Protein AF-A0A326TXD5-F1 (afdb_monomer)

Secondary structure (DSSP, 8-state):
--TTHHHHHHHHHHHHS-HHHHHHTHHHHHHHHHHHHHHHHTTT---IIIIIITHHHHHHHHHHTT--GGGHHHHHHHHHHHH---TT--HHHHHHHHHHHHHHHHHHHHHHHHHHHS--SSHHHHHHTS--GGG--

Radius of gyration: 17.59 Å; Cα contacts (8 Å, |Δi|>4): 81; chains: 1; bounding box: 37×41×48 Å

pLDDT: mean 86.28, std 11.9, range [32.62, 97.81]

Structure (mmCIF, N/CA/C/O backbone):
data_AF-A0A326TXD5-F1
#
_entry.id   AF-A0A326TXD5-F1
#
loop_
_atom_site.group_PDB
_atom_site.id
_atom_site.type_symbol
_atom_site.label_atom_id
_atom_site.label_alt_id
_atom_site.label_comp_id
_atom_site.label_asym_id
_atom_site.label_entity_id
_atom_site.label_seq_id
_atom_site.pdbx_PDB_ins_code
_atom_site.Cartn_x
_atom_site.Cartn_y
_atom_site.Cartn_z
_atom_site.occupancy
_atom_site.B_iso_or_equiv
_atom_site.auth_seq_id
_atom_site.auth_comp_id
_atom_site.auth_asym_id
_atom_site.auth_atom_id
_atom_site.pdbx_PDB_model_num
ATOM 1 N N . MET A 1 1 ? 4.970 15.150 -15.588 1.00 65.88 1 MET A N 1
ATOM 2 C CA . MET A 1 1 ? 5.812 14.330 -16.488 1.00 65.88 1 MET A CA 1
ATOM 3 C C . MET A 1 1 ? 5.064 14.228 -17.800 1.00 65.88 1 MET A C 1
ATOM 5 O O . MET A 1 1 ? 3.900 13.841 -17.766 1.00 65.88 1 MET A O 1
ATOM 9 N N . ASP A 1 2 ? 5.696 14.594 -18.912 1.00 82.75 2 ASP A N 1
ATOM 10 C CA . ASP A 1 2 ? 4.977 14.908 -20.154 1.00 82.75 2 ASP A CA 1
ATOM 11 C C . ASP A 1 2 ? 5.082 13.782 -21.206 1.00 82.75 2 ASP A C 1
ATOM 13 O O . ASP A 1 2 ? 5.906 12.860 -21.075 1.00 82.75 2 ASP A O 1
ATOM 17 N N . PRO A 1 3 ? 4.239 13.791 -22.257 1.00 81.38 3 PRO A N 1
ATOM 18 C CA . PRO A 1 3 ? 4.457 12.982 -23.457 1.00 81.38 3 PRO A CA 1
ATOM 19 C C . PRO A 1 3 ? 5.862 13.207 -24.058 1.00 81.38 3 PRO A C 1
ATOM 21 O O . PRO A 1 3 ? 6.372 14.321 -23.986 1.00 81.38 3 PRO A O 1
ATOM 24 N N . PRO A 1 4 ? 6.507 12.192 -24.673 1.00 85.62 4 PRO A N 1
ATOM 25 C CA . PRO A 1 4 ? 6.026 10.828 -24.921 1.00 85.62 4 PRO A CA 1
ATOM 26 C C . PRO A 1 4 ? 6.261 9.859 -23.750 1.00 85.62 4 PRO A C 1
ATOM 28 O O . PRO A 1 4 ? 5.666 8.778 -23.716 1.00 85.62 4 PRO A O 1
ATOM 31 N N . ARG A 1 5 ? 7.098 10.234 -22.774 1.00 83.31 5 ARG A N 1
ATOM 32 C CA . ARG A 1 5 ? 7.535 9.353 -21.680 1.00 83.31 5 ARG A CA 1
ATOM 33 C C . ARG A 1 5 ? 6.365 8.890 -20.810 1.00 83.31 5 ARG A C 1
ATOM 35 O O . ARG A 1 5 ? 6.278 7.706 -20.484 1.00 83.31 5 ARG A O 1
ATOM 42 N N . HIS A 1 6 ? 5.417 9.783 -20.515 1.00 88.50 6 HIS A N 1
ATOM 43 C CA . HIS A 1 6 ? 4.204 9.420 -19.777 1.00 88.50 6 HIS A CA 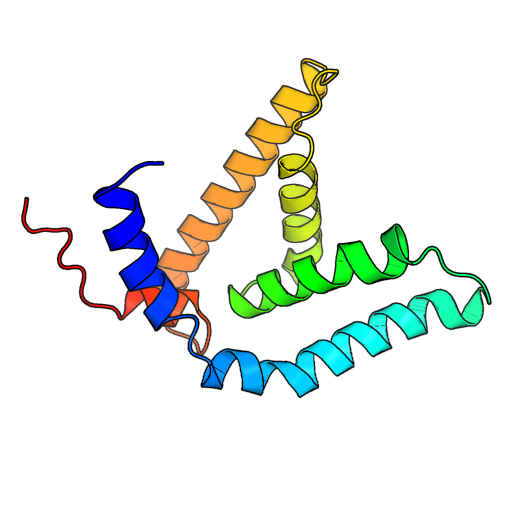1
ATOM 44 C C . HIS A 1 6 ? 3.373 8.342 -20.499 1.00 88.50 6 HIS A C 1
ATOM 46 O O . HIS A 1 6 ? 2.901 7.407 -19.856 1.00 88.50 6 HIS A O 1
ATOM 52 N N . HIS A 1 7 ? 3.235 8.401 -21.830 1.00 86.50 7 HIS A N 1
ATOM 53 C CA . HIS A 1 7 ? 2.493 7.383 -22.587 1.00 86.50 7 HIS A CA 1
ATOM 54 C C . HIS A 1 7 ? 3.178 6.017 -22.556 1.00 86.50 7 HIS A C 1
ATOM 56 O O . HIS A 1 7 ? 2.505 4.997 -22.411 1.00 86.50 7 HIS A O 1
ATOM 62 N N . GLN A 1 8 ? 4.508 5.993 -22.666 1.00 86.31 8 GLN A N 1
ATOM 63 C CA . GLN A 1 8 ? 5.284 4.755 -22.599 1.00 86.31 8 GLN A CA 1
ATOM 64 C C . GLN A 1 8 ? 5.119 4.077 -21.236 1.00 86.31 8 GLN A C 1
ATOM 66 O O . GLN A 1 8 ? 4.777 2.897 -21.178 1.00 86.31 8 GLN A O 1
ATOM 71 N N . LEU A 1 9 ? 5.280 4.837 -20.149 1.00 85.81 9 LEU A N 1
ATOM 72 C CA . LEU A 1 9 ? 5.113 4.328 -18.789 1.00 85.81 9 LEU A CA 1
ATOM 73 C C . LEU A 1 9 ? 3.671 3.909 -18.511 1.00 85.81 9 LEU A C 1
ATOM 75 O O . LEU A 1 9 ? 3.449 2.807 -18.016 1.00 85.81 9 LEU A O 1
ATOM 79 N N . ARG A 1 10 ? 2.682 4.723 -18.906 1.00 87.62 10 ARG A N 1
ATOM 80 C CA . ARG A 1 10 ? 1.262 4.370 -18.783 1.00 87.62 10 ARG A CA 1
ATOM 81 C C . ARG A 1 10 ? 0.963 3.047 -19.482 1.00 87.62 10 ARG A C 1
ATOM 83 O O . ARG A 1 10 ? 0.273 2.215 -18.911 1.00 87.62 10 ARG A O 1
ATOM 90 N N . ARG A 1 11 ? 1.509 2.819 -20.682 1.00 86.44 11 ARG A N 1
ATOM 91 C CA . ARG A 1 11 ? 1.315 1.563 -21.420 1.00 86.44 11 ARG A CA 1
ATOM 92 C C . ARG A 1 11 ? 1.866 0.351 -20.665 1.00 86.44 11 ARG A C 1
ATOM 94 O O . ARG A 1 11 ? 1.216 -0.687 -20.689 1.00 86.44 11 ARG A O 1
ATOM 101 N N . LEU A 1 12 ? 3.030 0.470 -20.025 1.00 86.00 12 LEU A N 1
ATOM 102 C CA . LEU A 1 12 ? 3.610 -0.607 -19.211 1.00 86.00 12 LEU A CA 1
ATOM 103 C C . LEU A 1 12 ? 2.763 -0.856 -17.958 1.00 86.00 12 LEU A C 1
ATOM 105 O O . LEU A 1 12 ? 2.339 -1.977 -17.702 1.00 86.00 12 LEU A O 1
ATOM 109 N N . VAL A 1 13 ? 2.436 0.209 -17.225 1.00 84.88 13 VAL A N 1
ATOM 110 C CA . VAL A 1 13 ? 1.654 0.125 -15.987 1.00 84.88 13 VAL A CA 1
ATOM 111 C C . VAL A 1 13 ? 0.258 -0.450 -16.247 1.00 84.88 13 VAL A C 1
ATOM 113 O O . VAL A 1 13 ? -0.170 -1.361 -15.545 1.00 84.88 13 VAL A O 1
ATOM 116 N N . SER A 1 14 ? -0.441 -0.016 -17.300 1.00 86.25 14 SER A N 1
ATOM 117 C CA . SER A 1 14 ? -1.777 -0.528 -17.636 1.00 86.25 14 SER A CA 1
ATOM 118 C C . SER A 1 14 ? -1.811 -2.029 -17.951 1.00 86.25 14 SER A C 1
ATOM 120 O O . SER A 1 14 ? -2.857 -2.646 -17.781 1.00 86.25 14 SER A O 1
ATOM 122 N N . GLN A 1 15 ? -0.696 -2.641 -18.368 1.00 83.06 15 GLN A N 1
ATOM 123 C CA . GLN A 1 15 ? -0.625 -4.098 -18.550 1.00 83.06 15 GLN A CA 1
ATOM 124 C C . GLN A 1 15 ? -0.617 -4.848 -17.212 1.00 83.06 15 GLN A C 1
ATOM 126 O O . GLN A 1 15 ? -1.093 -5.979 -17.142 1.00 83.06 15 GLN A O 1
ATOM 131 N N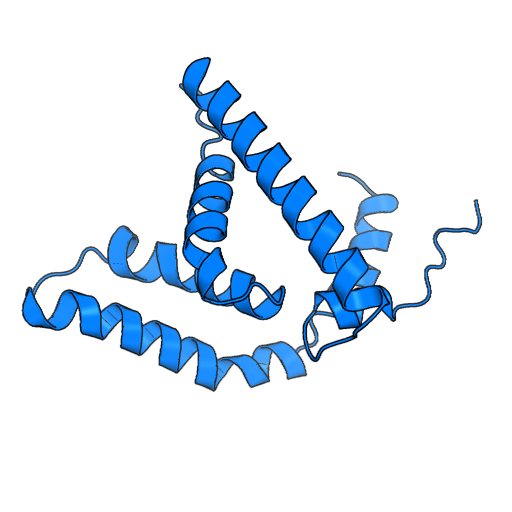 . ALA A 1 16 ? -0.126 -4.221 -16.139 1.00 81.56 16 ALA A N 1
ATOM 132 C CA . ALA A 1 16 ? -0.194 -4.777 -14.793 1.00 81.56 16 ALA A CA 1
ATOM 133 C C . ALA A 1 16 ? -1.566 -4.540 -14.129 1.00 81.56 16 ALA A C 1
ATOM 135 O O . ALA A 1 16 ? -2.043 -5.425 -13.418 1.00 81.56 16 ALA A O 1
ATOM 136 N N . PHE A 1 17 ? -2.228 -3.411 -14.419 1.00 81.94 17 PHE A N 1
ATOM 137 C CA . PHE A 1 17 ? -3.556 -3.023 -13.910 1.00 81.94 17 PHE A CA 1
ATOM 138 C C . PHE A 1 17 ? -4.705 -3.449 -14.842 1.00 81.94 17 PHE A C 1
ATOM 140 O O . PHE A 1 17 ? -5.442 -2.622 -15.383 1.00 81.94 17 PHE A O 1
ATOM 147 N N . THR A 1 18 ? -4.870 -4.754 -15.056 1.00 82.31 18 THR A N 1
ATOM 148 C CA . THR A 1 18 ? -5.975 -5.252 -15.892 1.00 82.31 18 THR A CA 1
ATOM 149 C C . THR A 1 18 ? -7.313 -5.229 -15.137 1.00 82.31 18 THR A C 1
ATOM 151 O O . THR A 1 18 ? -7.326 -5.459 -13.925 1.00 82.31 18 THR A O 1
ATOM 154 N N . PRO A 1 19 ? -8.462 -5.053 -15.827 1.00 83.44 19 PRO A N 1
ATOM 155 C CA . PRO A 1 19 ? -9.783 -5.132 -15.195 1.00 83.44 19 PRO A CA 1
ATOM 156 C C . PRO A 1 19 ? -10.007 -6.429 -14.412 1.00 83.44 19 PRO A C 1
ATOM 158 O O . PRO A 1 19 ? -10.615 -6.415 -13.349 1.00 83.44 19 PRO A O 1
ATOM 161 N N . ARG A 1 20 ? -9.461 -7.550 -14.905 1.00 83.06 20 ARG A N 1
ATOM 162 C CA . ARG A 1 20 ? -9.526 -8.846 -14.223 1.00 83.06 20 ARG A CA 1
ATOM 163 C C . ARG A 1 20 ? -8.825 -8.816 -12.865 1.00 83.06 20 ARG A C 1
ATOM 165 O O . ARG A 1 20 ? -9.397 -9.307 -11.901 1.00 83.06 20 ARG A O 1
ATOM 172 N N . ARG A 1 21 ? -7.617 -8.250 -12.787 1.00 79.81 21 ARG A N 1
ATOM 173 C CA . ARG A 1 21 ? -6.884 -8.134 -11.517 1.00 79.81 21 ARG A CA 1
ATOM 174 C C . ARG A 1 21 ? -7.601 -7.222 -10.536 1.00 79.81 21 ARG A C 1
ATOM 176 O O . ARG A 1 21 ? -7.733 -7.586 -9.379 1.00 79.81 21 ARG A O 1
ATOM 183 N N . VAL A 1 22 ? -8.125 -6.091 -11.009 1.00 81.94 22 VAL A N 1
ATOM 184 C CA . VAL A 1 22 ? -8.924 -5.188 -10.166 1.00 81.94 22 VAL A CA 1
ATOM 185 C C . VAL A 1 22 ? -10.170 -5.902 -9.631 1.00 81.94 22 VAL A C 1
ATOM 187 O O . VAL A 1 22 ? -10.448 -5.825 -8.442 1.00 81.94 22 VAL A O 1
ATOM 190 N N . ALA A 1 23 ? -10.880 -6.664 -10.469 1.00 85.62 23 ALA A N 1
ATOM 191 C CA . ALA A 1 23 ? -12.053 -7.427 -10.038 1.00 85.62 23 ALA A CA 1
ATOM 192 C C . ALA A 1 23 ? -11.720 -8.516 -9.000 1.00 85.62 23 ALA A C 1
ATOM 194 O O . ALA A 1 23 ? -12.521 -8.784 -8.112 1.00 85.62 23 ALA A O 1
ATOM 195 N N . GLN A 1 24 ? -10.531 -9.124 -9.070 1.00 84.56 24 GLN A N 1
ATOM 196 C CA . GLN A 1 24 ? -10.075 -10.109 -8.078 1.00 84.56 24 GLN A CA 1
ATOM 197 C C . GLN A 1 24 ? -9.823 -9.500 -6.692 1.00 84.56 24 GLN A C 1
ATOM 199 O O . GLN A 1 24 ? -9.748 -10.236 -5.712 1.00 84.56 24 GLN A O 1
ATOM 204 N N . MET A 1 25 ? -9.715 -8.174 -6.593 1.00 88.00 25 MET A N 1
ATOM 205 C CA . MET A 1 25 ? -9.490 -7.488 -5.324 1.00 88.00 25 MET A CA 1
ATOM 206 C C . MET A 1 25 ? -10.774 -7.221 -4.542 1.00 88.00 25 MET A C 1
ATOM 208 O O . MET A 1 25 ? -10.676 -6.836 -3.386 1.00 88.00 25 MET A O 1
ATOM 212 N N . ASP A 1 26 ? -11.959 -7.421 -5.122 1.00 90.88 26 ASP A N 1
ATOM 213 C CA . ASP A 1 26 ? -13.242 -7.084 -4.490 1.00 90.88 26 ASP A CA 1
ATOM 214 C C . ASP A 1 26 ? -13.425 -7.757 -3.117 1.00 90.88 26 ASP A C 1
ATOM 216 O O . ASP A 1 26 ? -13.642 -7.092 -2.098 1.00 90.88 26 ASP A O 1
ATOM 220 N N . ALA A 1 27 ? -13.204 -9.075 -3.064 1.00 93.25 27 ALA A N 1
ATOM 221 C CA . ALA A 1 27 ? -13.234 -9.836 -1.817 1.00 93.25 27 ALA A CA 1
ATOM 222 C C . ALA A 1 27 ? -12.208 -9.300 -0.807 1.00 93.25 27 ALA A C 1
ATOM 224 O O . ALA A 1 27 ? -12.518 -9.106 0.368 1.00 93.25 27 ALA A O 1
ATOM 225 N N . ARG A 1 28 ? -10.999 -8.975 -1.276 1.00 92.06 28 ARG A N 1
ATOM 226 C CA . ARG A 1 28 ? -9.921 -8.509 -0.405 1.00 92.06 28 ARG A CA 1
ATOM 227 C C . ARG A 1 28 ? -10.156 -7.096 0.132 1.00 92.06 28 ARG A C 1
ATOM 229 O O . ARG A 1 28 ? -9.909 -6.836 1.305 1.00 92.06 28 ARG A O 1
ATOM 236 N N . ILE A 1 29 ? -10.672 -6.188 -0.690 1.00 95.44 29 ILE A N 1
ATOM 237 C CA . ILE A 1 29 ? -11.068 -4.832 -0.285 1.00 95.44 29 ILE A CA 1
ATOM 238 C C . ILE A 1 29 ? -12.182 -4.909 0.761 1.00 95.44 29 ILE A C 1
ATOM 240 O O . ILE A 1 29 ? -12.141 -4.169 1.744 1.00 95.44 29 ILE A O 1
ATOM 244 N N . THR A 1 30 ? -13.133 -5.829 0.588 1.00 96.94 30 THR A N 1
ATOM 245 C CA . THR A 1 30 ? -14.197 -6.083 1.568 1.00 96.94 30 THR A CA 1
ATOM 246 C C . THR A 1 30 ? -13.620 -6.550 2.905 1.00 96.94 30 THR A C 1
ATOM 248 O O . THR A 1 30 ? -13.976 -6.006 3.947 1.00 96.94 30 THR A O 1
ATOM 251 N N . GLU A 1 31 ? -12.673 -7.491 2.895 1.00 96.69 31 GLU A N 1
ATOM 252 C CA . GLU A 1 31 ? -11.984 -7.947 4.110 1.00 96.69 31 GLU A CA 1
ATOM 253 C C . GLU A 1 31 ? -11.223 -6.818 4.818 1.00 96.69 31 GLU A C 1
ATOM 255 O O . GLU A 1 31 ? -11.323 -6.678 6.037 1.00 96.69 31 GLU A O 1
ATOM 260 N N . ILE A 1 32 ? -10.488 -5.988 4.069 1.00 95.56 32 ILE A N 1
ATOM 261 C CA . ILE A 1 32 ? -9.766 -4.837 4.634 1.00 95.56 32 ILE A CA 1
ATOM 262 C C . ILE A 1 32 ? -10.761 -3.835 5.230 1.00 95.56 32 ILE A C 1
ATOM 264 O O . ILE A 1 32 ? -10.547 -3.344 6.334 1.00 95.56 32 ILE A O 1
ATOM 268 N N . THR A 1 33 ? -11.861 -3.563 4.526 1.00 97.44 33 THR A N 1
ATOM 269 C CA . THR A 1 33 ? -12.918 -2.655 4.989 1.00 97.44 33 THR A CA 1
ATOM 270 C C . THR A 1 33 ? -13.521 -3.144 6.301 1.00 97.44 33 THR A C 1
ATOM 272 O O . THR A 1 33 ? -13.560 -2.387 7.265 1.00 97.44 33 THR A O 1
ATOM 275 N N . ASN A 1 34 ? -13.916 -4.417 6.373 1.00 97.81 34 ASN A N 1
ATOM 276 C CA . ASN A 1 34 ? -14.466 -5.007 7.593 1.00 97.81 34 ASN A CA 1
ATOM 277 C C . ASN A 1 34 ? -13.464 -4.933 8.749 1.00 97.81 34 ASN A C 1
ATOM 279 O O . ASN A 1 34 ? -13.816 -4.471 9.825 1.00 97.81 34 ASN A O 1
ATOM 283 N N . SER A 1 35 ? -12.193 -5.262 8.505 1.00 95.69 35 SER A N 1
ATOM 284 C CA . SER A 1 35 ? -11.154 -5.177 9.537 1.00 95.69 35 SER A CA 1
ATOM 285 C C . SER A 1 35 ? -10.940 -3.756 10.073 1.00 95.69 35 SER A C 1
ATOM 287 O O . SER A 1 35 ? -10.616 -3.595 11.249 1.00 95.69 35 SER A O 1
ATOM 289 N N . LEU A 1 36 ? -11.100 -2.723 9.240 1.00 95.38 36 LEU A N 1
ATOM 290 C CA . LEU A 1 36 ? -11.037 -1.323 9.677 1.00 95.38 36 LEU A CA 1
ATOM 291 C C . LEU A 1 36 ? -12.274 -0.933 10.500 1.00 95.38 36 LEU A C 1
ATOM 293 O O . LEU A 1 36 ? -12.141 -0.257 11.516 1.00 95.38 36 LEU A O 1
ATOM 297 N N . LEU A 1 37 ? -13.461 -1.402 10.108 1.00 96.69 37 LEU A N 1
ATOM 298 C CA . LEU A 1 37 ? -14.704 -1.166 10.850 1.00 96.69 37 LEU A CA 1
ATOM 299 C C . LEU A 1 37 ? -14.712 -1.881 12.212 1.00 96.69 37 LEU A C 1
ATOM 301 O O . LEU A 1 37 ? -15.135 -1.297 13.210 1.00 96.69 37 LEU A O 1
ATOM 305 N N . ASP A 1 38 ? -14.181 -3.102 12.282 1.00 96.69 38 ASP A N 1
ATOM 306 C CA . ASP A 1 38 ? -14.080 -3.880 13.522 1.00 96.69 38 ASP A CA 1
ATOM 307 C C . ASP A 1 38 ? -13.224 -3.159 14.584 1.00 96.69 38 ASP A C 1
ATOM 309 O O . ASP A 1 38 ? -13.507 -3.241 15.780 1.00 96.69 38 ASP A O 1
ATOM 313 N N . GLN A 1 39 ? -12.202 -2.399 14.166 1.00 94.12 39 GLN A N 1
ATOM 314 C CA . GLN A 1 39 ? -11.305 -1.665 15.075 1.00 94.12 39 GLN A CA 1
ATOM 315 C C . GLN A 1 39 ? -12.003 -0.532 15.833 1.00 94.12 39 GLN A C 1
ATOM 317 O O . GLN A 1 39 ? -11.618 -0.220 16.959 1.00 94.12 39 GLN A O 1
ATOM 322 N N . VAL A 1 40 ? -13.025 0.078 15.234 1.00 95.75 40 VAL A N 1
ATOM 323 C CA . VAL A 1 40 ? -13.772 1.198 15.830 1.00 95.75 40 VAL A CA 1
ATOM 324 C C . VAL A 1 40 ? -15.098 0.759 16.448 1.00 95.75 40 VAL A C 1
ATOM 326 O O . VAL A 1 40 ? -15.713 1.508 17.205 1.00 95.75 40 VAL A O 1
ATOM 329 N N . GLN A 1 41 ? -15.525 -0.481 16.193 1.00 93.94 41 GLN A N 1
ATOM 330 C CA . GLN A 1 41 ? -16.816 -0.998 16.638 1.00 93.94 41 GLN A CA 1
ATOM 331 C C . GLN A 1 41 ? -17.014 -0.883 18.157 1.00 93.94 41 GLN A C 1
ATOM 333 O O . GLN A 1 41 ? -18.089 -0.493 18.608 1.00 93.94 41 GLN A O 1
ATOM 338 N N . ALA A 1 42 ? -15.979 -1.185 18.949 1.00 91.56 42 ALA A N 1
ATOM 339 C CA . ALA A 1 42 ? -16.048 -1.126 20.411 1.00 91.56 42 ALA A CA 1
ATOM 340 C C . ALA A 1 42 ? -16.163 0.307 20.961 1.00 91.56 42 ALA A C 1
ATOM 342 O O . ALA A 1 42 ? -16.710 0.497 22.046 1.00 91.56 42 ALA A O 1
ATOM 343 N N . ALA A 1 43 ? -15.661 1.305 20.226 1.00 90.94 43 ALA A N 1
ATOM 344 C CA . ALA A 1 43 ? -15.752 2.709 20.614 1.00 90.94 43 ALA A CA 1
ATOM 345 C C . ALA A 1 43 ? -17.157 3.288 20.370 1.00 90.94 43 ALA A C 1
ATOM 347 O O . ALA A 1 43 ? -17.549 4.244 21.031 1.00 90.94 43 ALA A O 1
ATOM 348 N N . GLY A 1 44 ? -17.926 2.708 19.439 1.00 94.12 44 GLY A N 1
ATOM 349 C CA . GLY A 1 44 ? -19.259 3.195 19.066 1.00 94.12 44 GLY A CA 1
ATOM 350 C C . GLY A 1 44 ? -19.250 4.517 18.286 1.00 94.12 44 GLY A C 1
ATOM 351 O O . GLY A 1 44 ? -20.315 5.039 17.960 1.00 94.12 44 GLY A O 1
ATOM 352 N N . GLU A 1 45 ? -18.067 5.037 17.960 1.00 94.75 45 GLU A N 1
ATOM 353 C CA . GLU A 1 45 ? -17.837 6.250 17.180 1.00 94.75 45 GLU A CA 1
ATOM 354 C C . GLU A 1 45 ? -16.697 6.034 16.175 1.00 94.75 45 GLU A C 1
ATOM 356 O O . GLU A 1 45 ? -15.824 5.192 16.384 1.00 94.75 45 GLU A O 1
ATOM 361 N N . MET A 1 46 ? -16.716 6.782 15.068 1.00 96.31 46 MET A N 1
ATOM 362 C CA . MET A 1 46 ? -15.731 6.662 13.991 1.00 96.31 46 MET A CA 1
ATOM 363 C C . MET A 1 46 ? -15.527 8.004 13.285 1.00 96.31 46 MET A C 1
ATOM 365 O O . MET A 1 46 ? -16.494 8.682 12.930 1.00 96.31 46 MET A O 1
ATOM 369 N N . ASP A 1 47 ? -14.271 8.336 12.995 1.00 96.56 47 ASP A N 1
ATOM 370 C CA . ASP A 1 47 ? -13.902 9.336 11.997 1.00 96.56 47 ASP A CA 1
ATOM 371 C C . ASP A 1 47 ? -13.729 8.634 10.643 1.00 96.56 47 ASP A C 1
ATOM 373 O O . ASP A 1 47 ? -12.758 7.916 10.409 1.00 96.56 47 ASP A O 1
ATOM 377 N N . VAL A 1 48 ? -14.675 8.849 9.725 1.00 96.19 48 VAL A N 1
ATOM 378 C CA . VAL A 1 48 ? -14.690 8.192 8.405 1.00 96.19 48 VAL A CA 1
ATOM 379 C C . VAL A 1 48 ? -13.391 8.426 7.627 1.00 96.19 48 VAL A C 1
ATOM 381 O O . VAL A 1 48 ? -12.959 7.548 6.880 1.00 96.19 48 VAL A O 1
ATOM 384 N N . ILE A 1 49 ? -12.759 9.592 7.772 1.00 93.75 49 ILE A N 1
ATOM 385 C CA . ILE A 1 49 ? -11.538 9.919 7.037 1.00 93.75 49 ILE A CA 1
ATOM 386 C C . ILE A 1 49 ? -10.354 9.187 7.650 1.00 93.75 49 ILE A C 1
ATOM 388 O O . ILE A 1 49 ? -9.670 8.429 6.956 1.00 93.75 49 ILE A O 1
ATOM 392 N N . ARG A 1 50 ? -10.125 9.394 8.948 1.00 92.06 50 ARG A N 1
ATOM 393 C CA . ARG A 1 50 ? -8.972 8.836 9.662 1.00 92.06 50 ARG A CA 1
ATOM 394 C C . ARG A 1 50 ? -9.030 7.312 9.747 1.00 92.06 50 ARG A C 1
ATOM 396 O O . ARG A 1 50 ? -8.004 6.656 9.553 1.00 92.06 50 ARG A O 1
ATOM 403 N N . ASP A 1 51 ? -10.211 6.770 10.020 1.00 95.06 51 ASP A N 1
ATOM 404 C CA . ASP A 1 51 ? -10.381 5.373 10.418 1.00 95.06 51 ASP A CA 1
ATOM 405 C C . ASP A 1 51 ? -10.706 4.456 9.225 1.00 95.06 51 ASP A C 1
ATOM 407 O O . ASP A 1 51 ? -10.439 3.258 9.288 1.00 95.06 51 ASP A O 1
ATOM 411 N N . LEU A 1 52 ? -11.193 5.002 8.099 1.00 95.00 52 LEU A N 1
ATOM 412 C CA . LEU A 1 52 ? -11.545 4.212 6.910 1.00 95.00 52 LEU A CA 1
ATOM 413 C C . LEU A 1 52 ? -10.934 4.749 5.608 1.00 95.00 52 LEU A C 1
ATOM 415 O O . LEU A 1 52 ? -10.137 4.059 4.970 1.00 95.00 52 LEU A O 1
ATOM 419 N N . ALA A 1 53 ? -11.298 5.965 5.195 1.00 93.88 53 ALA A N 1
ATOM 420 C CA . ALA A 1 53 ? -11.002 6.468 3.852 1.00 93.88 53 ALA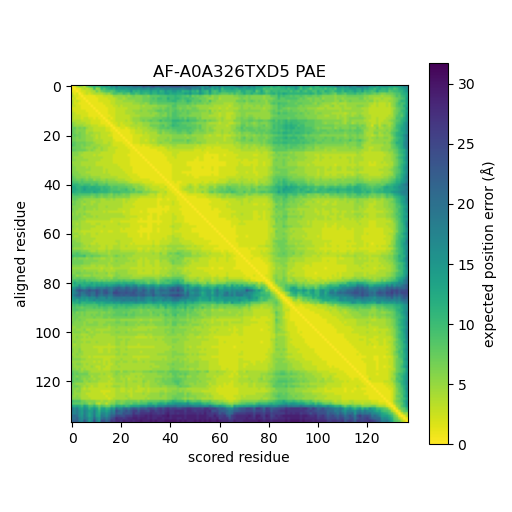 A CA 1
ATOM 421 C C . ALA A 1 53 ? -9.500 6.646 3.594 1.00 93.88 53 ALA A C 1
ATOM 423 O O . ALA A 1 53 ? -9.044 6.451 2.470 1.00 93.88 53 ALA A O 1
ATOM 424 N N . TYR A 1 54 ? -8.730 6.990 4.625 1.00 90.19 54 TYR A N 1
ATOM 425 C CA . TYR A 1 54 ? -7.279 7.098 4.546 1.00 90.19 54 TYR A CA 1
ATOM 426 C C . TYR A 1 54 ? -6.561 5.730 4.577 1.00 90.19 54 TYR A C 1
ATOM 428 O O . TYR A 1 54 ? -5.783 5.445 3.662 1.00 90.19 54 TYR A O 1
ATOM 436 N N . PRO A 1 55 ? -6.786 4.840 5.568 1.00 91.88 55 PRO A N 1
ATOM 437 C CA . PRO A 1 55 ? -6.067 3.564 5.648 1.00 91.88 55 PRO A CA 1
ATOM 438 C C . PRO A 1 55 ? -6.432 2.546 4.560 1.00 91.88 55 PRO A C 1
ATOM 440 O O . PRO A 1 55 ? -5.564 1.758 4.173 1.00 91.88 55 PRO A O 1
ATOM 443 N N . LEU A 1 56 ? -7.674 2.536 4.065 1.00 94.75 56 LEU A N 1
ATOM 444 C CA . LEU A 1 56 ? -8.141 1.553 3.083 1.00 94.75 56 LEU A CA 1
ATOM 445 C C . LEU A 1 56 ? -7.325 1.572 1.773 1.00 94.75 56 LEU A C 1
ATOM 447 O O . LEU A 1 56 ? -6.689 0.560 1.470 1.00 94.75 56 LEU A O 1
ATOM 451 N N . PRO A 1 57 ? -7.267 2.678 1.000 1.00 92.19 57 PRO A N 1
ATOM 452 C CA . PRO A 1 57 ? -6.556 2.695 -0.278 1.00 92.19 57 PRO A CA 1
ATOM 453 C C . PRO A 1 57 ? -5.054 2.445 -0.116 1.00 92.19 57 PRO A C 1
ATOM 455 O O . PRO A 1 57 ? -4.459 1.760 -0.943 1.00 92.19 57 PRO A O 1
ATOM 458 N N . ILE A 1 58 ? -4.441 2.938 0.964 1.00 92.19 58 ILE A N 1
ATOM 459 C CA . ILE A 1 58 ? -3.014 2.721 1.239 1.00 92.19 58 ILE A CA 1
ATOM 460 C C . ILE A 1 58 ? -2.729 1.231 1.448 1.00 92.19 58 ILE A C 1
ATOM 462 O O . ILE A 1 58 ? -1.772 0.700 0.886 1.00 92.19 58 ILE A O 1
ATOM 466 N N . THR A 1 59 ? -3.576 0.547 2.222 1.00 92.44 59 THR A N 1
ATOM 467 C CA . THR A 1 59 ? -3.438 -0.892 2.492 1.00 92.44 59 THR A CA 1
ATOM 468 C C . THR A 1 59 ? -3.626 -1.707 1.219 1.00 92.44 59 THR A C 1
ATOM 470 O O . THR A 1 59 ? -2.839 -2.609 0.941 1.00 92.44 59 THR A O 1
ATOM 473 N N . VAL A 1 60 ? -4.625 -1.350 0.413 1.00 92.25 60 VAL A N 1
ATOM 474 C CA . VAL A 1 60 ? -4.894 -1.985 -0.879 1.00 92.25 60 VAL A CA 1
ATOM 475 C C . VAL A 1 60 ? -3.696 -1.836 -1.825 1.00 92.25 60 VAL A C 1
ATOM 477 O O . VAL A 1 60 ? -3.236 -2.825 -2.389 1.00 92.25 60 VAL A O 1
ATOM 480 N N . ILE A 1 61 ? -3.134 -0.630 -1.959 1.00 90.25 61 ILE A N 1
ATOM 481 C CA . ILE A 1 61 ? -1.959 -0.380 -2.809 1.00 90.25 61 ILE A CA 1
ATOM 482 C C . ILE A 1 61 ? -0.733 -1.145 -2.295 1.00 90.25 61 ILE A C 1
ATOM 484 O O . ILE A 1 61 ? -0.006 -1.729 -3.097 1.00 90.25 61 ILE A O 1
ATOM 488 N N . ALA A 1 62 ? -0.513 -1.183 -0.978 1.00 91.81 62 ALA A N 1
ATOM 489 C CA . ALA A 1 62 ? 0.580 -1.947 -0.382 1.00 91.81 62 ALA A CA 1
ATOM 490 C C . ALA A 1 62 ? 0.489 -3.438 -0.757 1.00 91.81 62 ALA A C 1
ATOM 492 O O . ALA A 1 62 ? 1.482 -4.027 -1.181 1.00 91.81 62 ALA A O 1
ATOM 493 N N . GLU A 1 63 ? -0.705 -4.033 -0.683 1.00 90.19 63 GLU A N 1
ATOM 494 C CA . GLU A 1 63 ? -0.931 -5.424 -1.096 1.00 90.19 63 GLU A CA 1
ATOM 495 C C . GLU A 1 63 ? -0.693 -5.642 -2.591 1.00 90.19 63 GLU A C 1
ATOM 497 O O . GLU A 1 63 ? 0.018 -6.573 -2.966 1.00 90.19 63 GLU A O 1
ATOM 502 N N . MET A 1 64 ? -1.211 -4.757 -3.447 1.00 87.44 64 MET A N 1
ATOM 503 C CA . MET A 1 64 ? -0.999 -4.839 -4.899 1.00 87.44 64 MET A CA 1
ATOM 504 C C . MET A 1 64 ? 0.485 -4.808 -5.279 1.00 87.44 64 MET A C 1
ATOM 506 O O . MET A 1 64 ? 0.912 -5.486 -6.218 1.00 87.44 64 MET A O 1
ATOM 510 N N . LEU A 1 65 ? 1.268 -4.005 -4.557 1.00 88.62 65 LEU A N 1
ATOM 511 C CA . LEU A 1 65 ? 2.703 -3.844 -4.766 1.00 88.62 65 LEU A CA 1
ATOM 512 C C . LEU A 1 65 ? 3.540 -4.960 -4.122 1.00 88.62 65 LEU A C 1
ATOM 514 O O . LEU A 1 65 ? 4.760 -4.924 -4.246 1.00 88.62 65 LEU A O 1
ATOM 518 N N . GLY A 1 66 ? 2.918 -5.945 -3.465 1.00 89.62 66 GLY A N 1
ATOM 519 C CA . GLY A 1 66 ? 3.624 -7.060 -2.831 1.00 89.62 66 GLY A CA 1
ATOM 520 C C . GLY A 1 66 ? 4.312 -6.688 -1.514 1.00 89.62 66 GLY A C 1
ATOM 521 O O . GLY A 1 66 ? 5.249 -7.373 -1.099 1.00 89.62 66 GLY A O 1
ATOM 522 N N . VAL A 1 67 ? 3.874 -5.610 -0.851 1.00 92.88 67 VAL A N 1
ATOM 523 C CA . VAL A 1 67 ? 4.414 -5.189 0.448 1.00 92.88 67 VAL A CA 1
ATOM 524 C C . VAL A 1 67 ? 3.932 -6.155 1.539 1.00 92.88 67 VAL A C 1
ATOM 526 O O . VAL A 1 67 ? 2.719 -6.287 1.755 1.00 92.88 67 VAL A O 1
ATOM 529 N N . PRO A 1 68 ? 4.847 -6.821 2.266 1.00 90.25 68 PRO A N 1
ATOM 530 C CA . PRO A 1 68 ? 4.477 -7.786 3.288 1.00 90.25 68 PRO A CA 1
ATOM 531 C C . PRO A 1 68 ? 3.855 -7.077 4.499 1.00 90.25 68 PRO A C 1
ATOM 533 O O . PRO A 1 68 ? 4.130 -5.901 4.759 1.00 90.25 68 PRO A O 1
ATOM 536 N N . THR A 1 69 ? 2.989 -7.782 5.229 1.00 87.19 69 THR A N 1
ATOM 537 C CA . THR A 1 69 ? 2.164 -7.223 6.316 1.00 87.19 69 THR A CA 1
ATOM 538 C C . THR A 1 69 ? 2.987 -6.476 7.361 1.00 87.19 69 THR A C 1
ATOM 540 O O . THR A 1 69 ? 2.595 -5.390 7.787 1.00 87.19 69 THR A O 1
ATOM 543 N N . GLU A 1 70 ? 4.165 -6.995 7.699 1.00 90.75 70 GLU A N 1
ATOM 544 C CA . GLU A 1 70 ? 5.071 -6.444 8.710 1.00 90.75 70 GLU A CA 1
ATOM 545 C C . GLU A 1 70 ? 5.603 -5.058 8.319 1.00 90.75 70 GLU A C 1
ATOM 547 O O . GLU A 1 70 ? 5.967 -4.269 9.185 1.00 90.75 70 GLU A O 1
ATOM 552 N N . ARG A 1 71 ? 5.614 -4.735 7.018 1.00 91.75 71 ARG A N 1
ATOM 553 C CA . ARG A 1 71 ? 6.112 -3.461 6.477 1.00 91.75 71 ARG A CA 1
ATOM 554 C C . ARG A 1 71 ? 5.012 -2.482 6.077 1.00 91.75 71 ARG A C 1
ATOM 556 O O . ARG A 1 71 ? 5.312 -1.363 5.665 1.00 91.75 71 ARG A O 1
ATOM 563 N N . ARG A 1 72 ? 3.733 -2.847 6.208 1.00 88.75 72 ARG A N 1
ATOM 564 C CA . ARG A 1 72 ? 2.616 -1.970 5.804 1.00 88.75 72 ARG A CA 1
ATOM 565 C C . ARG A 1 72 ? 2.520 -0.700 6.645 1.00 88.75 72 ARG A C 1
ATOM 567 O O . ARG A 1 72 ? 2.120 0.332 6.116 1.00 88.75 72 ARG A O 1
ATOM 574 N N . ALA A 1 73 ? 2.911 -0.754 7.919 1.00 89.25 73 ALA A N 1
ATOM 575 C CA . ALA A 1 73 ? 2.967 0.428 8.779 1.00 89.25 73 ALA A CA 1
ATOM 576 C C . ALA A 1 73 ? 4.017 1.440 8.288 1.00 89.25 73 ALA A C 1
ATOM 578 O O . ALA A 1 73 ? 3.703 2.621 8.148 1.00 89.25 73 ALA A O 1
ATOM 579 N N . GLU A 1 74 ? 5.221 0.966 7.944 1.00 91.62 74 GLU A N 1
ATOM 580 C CA . GLU A 1 74 ? 6.277 1.787 7.333 1.00 91.62 74 GLU A CA 1
ATOM 581 C C . GLU A 1 74 ? 5.803 2.384 6.000 1.00 91.62 74 GLU A C 1
ATOM 583 O O . GLU A 1 74 ? 5.902 3.590 5.787 1.00 91.62 74 GLU A O 1
ATOM 588 N N . PHE A 1 75 ? 5.205 1.561 5.131 1.00 92.06 75 PHE A N 1
ATOM 589 C CA . PHE A 1 75 ? 4.669 2.018 3.848 1.00 92.06 75 PHE A CA 1
ATOM 590 C C . PHE A 1 75 ? 3.587 3.091 4.024 1.00 92.06 75 PHE A C 1
ATOM 592 O O . PHE A 1 75 ? 3.620 4.114 3.339 1.00 92.06 75 PHE A O 1
ATOM 599 N N . LYS A 1 76 ? 2.660 2.899 4.974 1.00 88.56 76 LYS A N 1
ATOM 600 C CA . LYS A 1 76 ? 1.629 3.889 5.308 1.00 88.56 76 LYS A CA 1
ATOM 601 C C . LYS A 1 76 ? 2.260 5.201 5.756 1.00 88.56 76 LYS A C 1
ATOM 603 O O . LYS A 1 76 ? 1.882 6.247 5.234 1.00 88.56 76 LYS A O 1
ATOM 608 N N . GLN A 1 77 ? 3.236 5.141 6.659 1.00 88.69 77 GLN A N 1
ATOM 609 C CA . GLN A 1 77 ? 3.954 6.321 7.129 1.00 88.69 77 GLN A CA 1
ATOM 610 C C . GLN A 1 77 ? 4.606 7.068 5.964 1.00 88.69 77 GLN A C 1
ATOM 612 O O . GLN A 1 77 ? 4.330 8.252 5.792 1.00 88.69 77 GLN A O 1
ATOM 617 N N . TRP A 1 78 ? 5.398 6.382 5.131 1.00 90.62 78 TRP A N 1
ATOM 618 C CA . TRP A 1 78 ? 6.057 7.020 3.990 1.00 90.62 78 TRP A CA 1
ATOM 619 C C . TRP A 1 78 ? 5.035 7.633 3.033 1.00 90.62 78 TRP A C 1
ATOM 621 O O . TRP A 1 78 ? 5.185 8.787 2.647 1.00 90.62 78 TRP A O 1
ATOM 631 N N . SER A 1 79 ? 3.970 6.894 2.695 1.00 84.88 79 SER A N 1
ATOM 632 C CA . SER A 1 79 ? 2.907 7.356 1.791 1.00 84.88 79 SER A CA 1
ATOM 633 C C . SER A 1 79 ? 2.181 8.602 2.303 1.00 84.88 79 SER A C 1
ATOM 635 O O . SER A 1 79 ? 1.819 9.466 1.507 1.00 84.88 79 SER A O 1
ATOM 637 N N . GLY A 1 80 ? 2.018 8.732 3.621 1.00 80.69 80 GLY A N 1
ATOM 638 C CA . GLY A 1 80 ? 1.370 9.888 4.222 1.00 80.69 80 GLY A CA 1
ATOM 639 C C . GLY A 1 80 ? 2.200 11.158 4.148 1.00 80.69 80 GLY A C 1
ATOM 640 O O . GLY A 1 80 ? 1.644 12.230 3.922 1.00 80.69 80 GLY A O 1
ATOM 641 N N . THR A 1 81 ? 3.524 11.036 4.243 1.00 76.81 81 THR A N 1
ATOM 642 C CA . THR A 1 81 ? 4.446 12.175 4.133 1.00 76.81 81 THR A CA 1
ATOM 643 C C . THR A 1 81 ? 4.531 12.726 2.703 1.00 76.81 81 THR A C 1
ATOM 645 O O . THR A 1 81 ? 4.882 13.883 2.518 1.00 76.81 81 THR A O 1
ATOM 648 N N . PHE A 1 82 ? 4.165 11.940 1.680 1.00 65.12 82 PHE A N 1
ATOM 649 C CA . PHE A 1 82 ? 4.143 12.392 0.279 1.00 65.12 82 PHE A CA 1
ATOM 650 C C . PHE A 1 82 ? 2.973 13.319 -0.068 1.00 65.12 82 PHE A C 1
ATOM 652 O O . PHE A 1 82 ? 3.091 14.121 -0.993 1.00 65.12 82 PHE A O 1
ATOM 659 N N . VAL A 1 83 ? 1.833 13.181 0.615 1.00 58.94 83 VAL A N 1
ATOM 660 C CA . VAL A 1 83 ? 0.616 13.966 0.327 1.00 58.94 83 VAL A CA 1
ATOM 661 C C . VAL A 1 83 ? 0.666 15.347 0.998 1.00 58.94 83 VAL A C 1
ATOM 663 O O . VAL A 1 83 ? -0.097 16.235 0.627 1.00 58.94 83 VAL A O 1
ATOM 666 N N . ALA A 1 84 ? 1.621 15.570 1.906 1.00 54.28 84 ALA A N 1
ATOM 667 C CA . ALA A 1 84 ? 1.912 16.863 2.521 1.00 54.28 84 ALA A CA 1
ATOM 668 C C . ALA A 1 84 ? 2.704 17.781 1.564 1.00 54.28 84 ALA A C 1
ATOM 670 O O . ALA A 1 84 ? 3.816 18.212 1.845 1.00 54.28 84 ALA A O 1
ATOM 671 N N . GLY A 1 85 ? 2.135 18.064 0.392 1.00 54.47 85 GLY A N 1
ATOM 672 C CA . GLY A 1 85 ? 2.521 19.209 -0.432 1.00 54.47 85 GLY A CA 1
ATOM 673 C C . GLY A 1 85 ? 1.769 20.439 0.056 1.00 54.47 85 GLY A C 1
ATOM 674 O O . GLY A 1 85 ? 0.917 20.957 -0.662 1.00 54.47 85 GLY A O 1
ATOM 675 N N . ASP A 1 86 ? 2.005 20.816 1.309 1.00 60.84 86 ASP A N 1
ATOM 676 C CA . ASP A 1 86 ? 1.348 21.957 1.932 1.00 60.84 86 ASP A CA 1
ATOM 677 C C . ASP A 1 86 ? 2.091 23.241 1.545 1.00 60.84 86 ASP A C 1
ATOM 679 O O . ASP A 1 86 ? 3.322 23.284 1.566 1.00 60.84 86 ASP A O 1
ATOM 683 N N . ALA A 1 87 ? 1.358 24.287 1.165 1.00 67.19 87 ALA A N 1
ATOM 684 C CA . ALA A 1 87 ? 1.965 25.583 0.855 1.00 67.19 87 ALA A CA 1
ATOM 685 C C . ALA A 1 87 ? 2.629 26.205 2.099 1.00 67.19 87 ALA A C 1
ATOM 687 O O . ALA A 1 87 ? 3.529 27.033 1.957 1.00 67.19 87 ALA A O 1
ATOM 688 N N . ASP A 1 88 ? 2.217 25.747 3.285 1.00 77.69 88 ASP A N 1
ATOM 689 C CA . ASP A 1 88 ? 2.738 26.147 4.590 1.00 77.69 88 ASP A CA 1
ATOM 690 C C . ASP A 1 88 ? 3.767 25.149 5.168 1.00 77.69 88 ASP A C 1
ATOM 692 O O . ASP A 1 88 ? 4.106 25.229 6.350 1.00 77.69 88 ASP A O 1
ATOM 696 N N . ALA A 1 89 ? 4.277 24.204 4.363 1.00 80.56 89 ALA A N 1
ATOM 697 C CA . ALA A 1 89 ? 5.242 23.207 4.826 1.00 80.56 89 ALA A CA 1
ATOM 698 C C . ALA A 1 89 ? 6.516 23.857 5.394 1.00 80.56 89 ALA A C 1
ATOM 700 O O . ALA A 1 89 ? 7.143 24.717 4.767 1.00 80.56 89 ALA A O 1
ATOM 701 N N . THR A 1 90 ? 6.926 23.410 6.580 1.00 87.38 90 THR A N 1
ATOM 702 C CA . THR A 1 90 ? 8.176 23.846 7.204 1.00 87.38 90 THR A CA 1
ATOM 703 C C . THR A 1 90 ? 9.382 23.135 6.585 1.00 87.38 90 THR A C 1
ATOM 705 O O . THR A 1 90 ? 9.251 22.105 5.923 1.00 87.38 90 THR A O 1
ATOM 708 N N . GLU A 1 91 ? 10.593 23.640 6.841 1.00 87.25 91 GLU A N 1
ATOM 709 C CA . GLU A 1 91 ? 11.824 22.936 6.448 1.00 87.25 91 GLU A CA 1
ATOM 710 C C . GLU A 1 91 ? 11.875 21.518 7.046 1.00 87.25 91 GLU A C 1
ATOM 712 O O . GLU A 1 91 ? 12.306 20.581 6.380 1.00 87.25 91 GLU A O 1
ATOM 717 N N . GLU A 1 92 ? 11.385 21.329 8.275 1.00 87.69 92 GLU A N 1
ATOM 718 C CA . GLU A 1 92 ? 11.321 20.010 8.914 1.00 87.69 92 GLU A CA 1
ATOM 719 C C . GLU A 1 92 ? 10.377 19.059 8.161 1.00 87.69 92 GLU A C 1
ATOM 721 O O . GLU A 1 92 ? 10.753 17.915 7.891 1.00 87.69 92 GLU A O 1
ATOM 726 N N . ASP A 1 93 ? 9.206 19.544 7.735 1.00 85.00 93 ASP A N 1
ATOM 727 C CA . ASP A 1 93 ? 8.259 18.769 6.923 1.00 85.00 93 ASP A CA 1
ATOM 728 C C . ASP A 1 93 ? 8.873 18.373 5.575 1.00 85.00 93 ASP A C 1
ATOM 730 O O . ASP A 1 93 ? 8.752 17.226 5.131 1.00 85.00 93 ASP A O 1
ATOM 734 N N . MET A 1 94 ? 9.598 19.299 4.940 1.00 84.81 94 MET A N 1
ATOM 735 C CA . MET A 1 94 ? 10.309 19.036 3.688 1.00 84.81 94 MET A CA 1
ATOM 736 C C . MET A 1 94 ? 11.384 17.956 3.866 1.00 84.81 94 MET A C 1
ATOM 738 O O . MET A 1 94 ? 11.455 17.020 3.062 1.00 84.81 94 MET A O 1
ATOM 742 N N . GLN A 1 95 ? 12.191 18.032 4.930 1.00 88.06 95 GLN A N 1
ATOM 743 C CA . GLN A 1 95 ? 13.205 17.017 5.234 1.00 88.06 95 GLN A CA 1
ATOM 744 C C . GLN A 1 95 ? 12.574 15.652 5.538 1.00 88.06 95 GLN A C 1
ATOM 746 O O . GLN A 1 95 ? 13.054 14.624 5.047 1.00 88.06 95 GLN A O 1
ATOM 751 N N . ALA A 1 96 ? 11.466 15.623 6.282 1.00 87.38 96 ALA A N 1
ATOM 752 C CA . ALA A 1 96 ? 10.715 14.399 6.540 1.00 87.38 96 ALA A CA 1
ATOM 753 C C . ALA A 1 96 ? 10.188 13.772 5.237 1.00 87.38 96 ALA A C 1
ATOM 755 O O . ALA A 1 96 ? 10.312 12.558 5.043 1.00 87.38 96 ALA A O 1
ATOM 756 N N . GLY A 1 97 ? 9.671 14.587 4.311 1.00 86.88 97 GLY A N 1
ATOM 757 C CA . GLY A 1 97 ? 9.227 14.148 2.986 1.00 86.88 97 GLY A CA 1
ATOM 758 C C . GLY A 1 97 ? 10.355 13.548 2.142 1.00 86.88 97 GLY A C 1
ATOM 759 O O . GLY A 1 97 ? 10.194 12.470 1.563 1.00 86.88 97 GLY A O 1
ATOM 760 N N . ILE A 1 98 ? 11.528 14.189 2.122 1.00 88.75 98 ILE A N 1
ATOM 761 C CA . ILE A 1 98 ? 12.721 13.670 1.432 1.00 88.75 98 ILE A CA 1
ATOM 762 C C . ILE A 1 98 ? 13.157 12.333 2.044 1.00 88.75 98 ILE A C 1
ATOM 764 O O . ILE A 1 98 ? 13.431 11.373 1.317 1.00 88.75 98 ILE A O 1
ATOM 768 N N . GLN A 1 99 ? 13.186 12.227 3.374 1.00 91.12 99 GLN A N 1
ATOM 769 C CA . GLN A 1 99 ? 13.568 10.990 4.051 1.00 91.12 99 GLN A CA 1
ATOM 770 C C . GLN A 1 99 ? 12.576 9.852 3.773 1.00 91.12 99 GLN A C 1
ATOM 772 O O . GLN A 1 99 ? 12.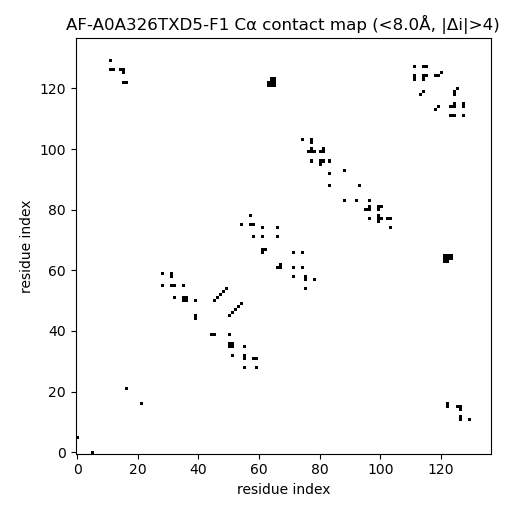993 8.729 3.478 1.00 91.12 99 GLN A O 1
ATOM 777 N N . ALA A 1 100 ? 11.271 10.130 3.823 1.00 91.00 100 ALA A N 1
ATOM 778 C CA . ALA A 1 100 ? 10.226 9.176 3.460 1.00 91.00 100 ALA A CA 1
ATOM 779 C C . ALA A 1 100 ? 10.386 8.695 2.010 1.00 91.00 100 ALA A C 1
ATOM 781 O O . ALA A 1 100 ? 10.295 7.495 1.740 1.00 91.00 100 ALA A O 1
ATOM 782 N N . GLN A 1 101 ? 10.710 9.608 1.090 1.00 88.94 101 GLN A N 1
ATOM 783 C CA . GLN A 1 101 ? 10.969 9.272 -0.304 1.00 88.94 101 GLN A CA 1
ATOM 784 C C . GLN A 1 101 ? 12.187 8.364 -0.470 1.00 88.94 101 GLN A C 1
ATOM 786 O O . GLN A 1 101 ? 12.094 7.338 -1.147 1.00 88.94 101 GLN A O 1
ATOM 791 N N . ASN A 1 102 ? 13.301 8.689 0.183 1.00 92.94 102 ASN A N 1
ATOM 792 C CA . ASN A 1 102 ? 14.510 7.870 0.142 1.00 92.94 102 ASN A CA 1
ATOM 793 C C . ASN A 1 102 ? 14.259 6.463 0.700 1.00 92.94 102 ASN A C 1
ATOM 795 O O . ASN A 1 102 ? 14.694 5.478 0.101 1.00 92.94 102 ASN A O 1
ATOM 799 N N . ASN A 1 103 ? 13.505 6.352 1.797 1.00 94.00 103 ASN A N 1
ATOM 800 C CA . ASN A 1 103 ? 13.132 5.066 2.384 1.00 94.00 103 ASN A CA 1
ATOM 801 C C . ASN A 1 103 ? 12.257 4.237 1.432 1.00 94.00 103 ASN A C 1
ATOM 803 O O . ASN A 1 103 ? 12.537 3.058 1.210 1.00 94.00 103 ASN A O 1
ATOM 807 N N . MET A 1 104 ? 11.248 4.863 0.818 1.00 91.94 104 MET A N 1
ATOM 808 C CA . MET A 1 104 ? 10.365 4.230 -0.164 1.00 91.94 104 MET A CA 1
ATOM 809 C C . MET A 1 104 ? 11.161 3.715 -1.378 1.00 91.94 104 MET A C 1
ATOM 811 O O . MET A 1 104 ? 11.000 2.562 -1.782 1.00 91.94 104 MET A O 1
ATOM 815 N N . ILE A 1 105 ? 12.066 4.534 -1.931 1.00 92.62 105 ILE A N 1
ATOM 816 C CA . ILE A 1 105 ? 12.932 4.156 -3.062 1.00 92.62 105 ILE A CA 1
ATOM 817 C C . ILE A 1 105 ? 13.853 2.995 -2.681 1.00 92.62 105 ILE A C 1
ATOM 819 O O . ILE A 1 105 ? 13.950 2.016 -3.426 1.00 92.62 105 ILE A O 1
ATOM 823 N N . ALA A 1 106 ? 14.515 3.075 -1.525 1.00 95.00 106 ALA A N 1
ATOM 824 C CA . ALA A 1 106 ? 15.420 2.031 -1.056 1.00 95.00 106 ALA A CA 1
ATOM 825 C C . ALA A 1 106 ? 14.685 0.700 -0.841 1.00 95.00 106 ALA A C 1
ATOM 827 O O . ALA A 1 106 ? 15.190 -0.357 -1.224 1.00 95.00 106 ALA A O 1
ATOM 828 N N . TYR A 1 107 ? 13.479 0.751 -0.272 1.00 94.25 107 TYR A N 1
ATOM 829 C CA . TYR A 1 107 ? 12.637 -0.420 -0.077 1.00 94.25 107 TYR A CA 1
ATOM 830 C C . TYR A 1 107 ? 12.232 -1.061 -1.410 1.00 94.25 107 TYR A C 1
ATOM 832 O O . TYR A 1 107 ? 12.496 -2.246 -1.618 1.00 94.25 107 TYR A O 1
ATOM 840 N N . PHE A 1 108 ? 11.657 -0.291 -2.341 1.00 93.12 108 PHE A N 1
ATOM 841 C CA . PHE A 1 108 ? 11.219 -0.851 -3.620 1.00 93.12 108 PHE A CA 1
ATOM 842 C C . PHE A 1 108 ? 12.376 -1.350 -4.475 1.00 93.12 108 PHE A C 1
ATOM 844 O O . PHE A 1 108 ? 12.221 -2.368 -5.136 1.00 93.12 108 PHE A O 1
ATOM 851 N N . THR A 1 109 ? 13.544 -0.704 -4.428 1.00 93.88 109 THR A N 1
ATOM 852 C CA . THR A 1 109 ? 14.745 -1.189 -5.130 1.00 93.88 109 THR A CA 1
ATOM 853 C C . THR A 1 109 ? 15.080 -2.622 -4.708 1.00 93.88 109 THR A C 1
ATOM 855 O O . THR A 1 109 ? 15.225 -3.493 -5.564 1.00 93.88 109 THR A O 1
ATOM 858 N N . ARG A 1 110 ? 15.091 -2.896 -3.397 1.00 94.06 110 ARG A N 1
ATOM 859 C CA . ARG A 1 110 ? 15.313 -4.251 -2.867 1.00 94.06 110 ARG A CA 1
ATOM 860 C C . ARG A 1 110 ? 14.184 -5.207 -3.240 1.00 94.06 110 ARG A C 1
ATOM 862 O O . ARG A 1 110 ? 14.452 -6.339 -3.625 1.00 94.06 110 ARG A O 1
ATOM 869 N N . LEU A 1 111 ? 12.931 -4.752 -3.174 1.00 92.94 111 LEU A N 1
ATOM 870 C CA . LEU A 1 111 ? 11.782 -5.571 -3.563 1.00 92.94 111 LEU A CA 1
ATOM 871 C C . LEU A 1 111 ? 11.849 -5.974 -5.046 1.00 92.94 111 LEU A C 1
ATOM 873 O O . LEU A 1 111 ? 11.577 -7.121 -5.385 1.00 92.94 111 LEU A O 1
ATOM 877 N N . PHE A 1 112 ? 12.257 -5.066 -5.937 1.00 92.56 112 PHE A N 1
ATOM 878 C CA . PHE A 1 112 ? 12.455 -5.371 -7.356 1.00 92.56 112 PHE A CA 1
ATOM 879 C C . PHE A 1 112 ? 13.570 -6.400 -7.576 1.00 92.56 112 PHE A C 1
ATOM 881 O O . PHE A 1 112 ? 13.424 -7.278 -8.425 1.00 92.56 112 PHE A O 1
ATOM 888 N N . GLU A 1 113 ? 14.677 -6.308 -6.838 1.00 94.12 113 GLU A N 1
ATOM 889 C CA . GLU A 1 113 ? 15.760 -7.300 -6.889 1.00 94.12 113 GLU A CA 1
ATOM 890 C C . GLU A 1 113 ? 15.278 -8.676 -6.419 1.00 94.12 113 GLU A C 1
ATOM 892 O O . GLU A 1 113 ? 15.486 -9.673 -7.114 1.00 94.12 113 GLU A O 1
ATOM 897 N N . GLU A 1 114 ? 14.559 -8.719 -5.296 1.00 94.00 114 GLU A N 1
ATOM 898 C CA . GLU A 1 114 ? 13.972 -9.943 -4.755 1.00 94.00 114 GLU A CA 1
ATOM 899 C C . GLU A 1 114 ? 12.988 -10.574 -5.745 1.00 94.00 114 GLU A C 1
ATOM 901 O O . GLU A 1 114 ? 13.105 -11.757 -6.046 1.00 94.00 114 GLU A O 1
ATOM 906 N N . ARG A 1 115 ? 12.059 -9.797 -6.316 1.00 93.50 115 ARG A N 1
ATOM 907 C CA . ARG A 1 115 ? 11.064 -10.298 -7.281 1.00 93.50 115 ARG A CA 1
ATOM 908 C C . ARG A 1 115 ? 11.660 -10.672 -8.632 1.00 93.50 115 ARG A C 1
ATOM 910 O O . ARG A 1 115 ? 11.106 -11.526 -9.319 1.00 93.50 115 ARG A O 1
ATOM 917 N N . ARG A 1 116 ? 12.805 -10.094 -9.011 1.00 92.69 116 ARG A N 1
ATOM 918 C CA . ARG A 1 116 ? 13.562 -10.539 -10.190 1.00 92.69 116 ARG A CA 1
ATOM 919 C C . ARG A 1 116 ? 14.153 -11.936 -9.973 1.00 92.69 116 ARG A C 1
ATOM 921 O O . ARG A 1 116 ? 14.155 -12.727 -10.911 1.00 92.69 116 ARG A O 1
ATOM 928 N N . ALA A 1 117 ? 14.637 -12.237 -8.766 1.00 94.44 117 ALA A N 1
ATOM 929 C CA . ALA A 1 117 ? 15.167 -13.558 -8.414 1.00 94.44 117 ALA A CA 1
ATOM 930 C C . ALA A 1 117 ? 14.060 -14.580 -8.085 1.00 94.44 117 ALA A C 1
ATOM 932 O O . ALA A 1 117 ? 14.171 -15.756 -8.433 1.00 94.44 117 ALA A O 1
ATOM 933 N N . HIS A 1 118 ? 12.984 -14.123 -7.445 1.00 94.00 118 HIS A N 1
ATOM 934 C CA . HIS A 1 118 ? 11.878 -14.929 -6.932 1.00 94.00 118 HIS A CA 1
ATOM 935 C C . HIS A 1 118 ? 10.528 -14.267 -7.265 1.00 94.00 118 HIS A C 1
ATOM 937 O O . HIS A 1 118 ? 9.939 -13.598 -6.408 1.00 94.00 118 HIS A O 1
ATOM 943 N N . PRO A 1 119 ? 10.026 -14.426 -8.505 1.00 92.38 119 PRO A N 1
ATOM 944 C CA . PRO A 1 119 ? 8.751 -13.843 -8.914 1.00 92.38 119 PRO A CA 1
ATOM 945 C C . PRO A 1 119 ? 7.585 -14.327 -8.043 1.00 92.38 119 PRO A C 1
ATOM 947 O O . PRO A 1 119 ? 7.506 -15.507 -7.700 1.00 92.38 119 PRO A O 1
ATOM 950 N N . GLN A 1 120 ? 6.660 -13.421 -7.731 1.00 90.50 120 GLN A N 1
ATOM 951 C CA . GLN A 1 120 ? 5.420 -13.701 -7.002 1.00 90.50 120 GLN A CA 1
ATOM 952 C C . GLN A 1 120 ? 4.192 -13.292 -7.829 1.00 90.50 120 GLN A C 1
ATOM 954 O O . GLN A 1 120 ? 4.319 -12.721 -8.913 1.00 90.50 120 GLN A O 1
ATOM 959 N N . ASP A 1 121 ? 2.990 -13.586 -7.332 1.00 85.62 121 ASP A N 1
ATOM 960 C CA . ASP A 1 121 ? 1.742 -13.117 -7.948 1.00 85.62 121 ASP A CA 1
ATOM 961 C C . ASP A 1 121 ? 1.386 -11.700 -7.464 1.00 85.62 121 ASP A C 1
ATOM 963 O O . ASP A 1 121 ? 0.380 -11.472 -6.798 1.00 85.62 121 ASP A O 1
ATOM 967 N N . ASP A 1 122 ? 2.264 -10.741 -7.762 1.00 87.44 122 ASP A N 1
ATOM 968 C CA . ASP A 1 122 ? 2.082 -9.322 -7.453 1.00 87.44 122 ASP A CA 1
ATOM 969 C C . ASP A 1 122 ? 2.347 -8.434 -8.677 1.00 87.44 122 ASP A C 1
ATOM 971 O O . ASP A 1 122 ? 2.851 -8.868 -9.724 1.00 87.44 122 ASP A O 1
ATOM 975 N N . MET A 1 123 ? 1.975 -7.155 -8.576 1.00 86.19 123 MET A N 1
ATOM 976 C CA . MET A 1 123 ? 2.177 -6.233 -9.690 1.00 86.19 123 MET A CA 1
ATOM 977 C C . MET A 1 123 ? 3.649 -5.993 -10.007 1.00 86.19 123 MET A C 1
ATOM 979 O O . MET A 1 123 ? 3.980 -5.759 -11.168 1.00 86.19 123 MET A O 1
ATOM 983 N N . VAL A 1 124 ? 4.523 -6.016 -9.002 1.00 90.00 124 VAL A N 1
ATOM 984 C CA . VAL A 1 124 ? 5.959 -5.788 -9.185 1.00 90.00 124 VAL A CA 1
ATOM 985 C C . VAL A 1 124 ? 6.542 -6.868 -10.095 1.00 90.00 124 VAL A C 1
ATOM 987 O O . VAL A 1 124 ? 7.182 -6.556 -11.100 1.00 90.00 124 VAL A O 1
ATOM 990 N N . SER A 1 125 ? 6.231 -8.129 -9.814 1.00 90.44 125 SER A N 1
ATOM 991 C CA . SER A 1 125 ? 6.617 -9.285 -10.623 1.00 90.44 125 SER A CA 1
ATOM 992 C C . SER A 1 125 ? 6.018 -9.212 -12.022 1.00 90.44 125 SER A C 1
ATOM 994 O O . SER A 1 125 ? 6.716 -9.444 -13.008 1.00 90.44 125 SER A O 1
ATOM 996 N N . ALA A 1 126 ? 4.745 -8.823 -12.131 1.00 87.88 126 ALA A N 1
ATOM 997 C CA . ALA A 1 126 ? 4.097 -8.652 -13.425 1.00 87.88 126 ALA A CA 1
ATOM 998 C C . ALA A 1 126 ? 4.773 -7.572 -14.284 1.00 87.88 126 ALA A C 1
ATOM 1000 O O . ALA A 1 126 ? 4.941 -7.771 -15.483 1.00 87.88 126 ALA A O 1
ATOM 1001 N N . LEU A 1 127 ? 5.178 -6.446 -13.687 1.00 86.88 127 LEU A N 1
ATOM 1002 C 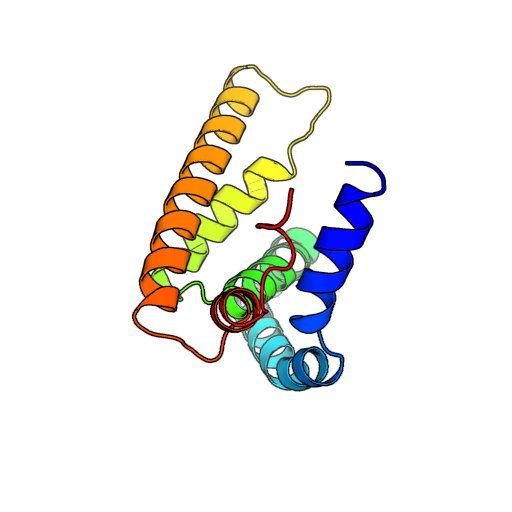CA . LEU A 1 127 ? 5.882 -5.367 -14.385 1.00 86.88 127 LEU A CA 1
ATOM 100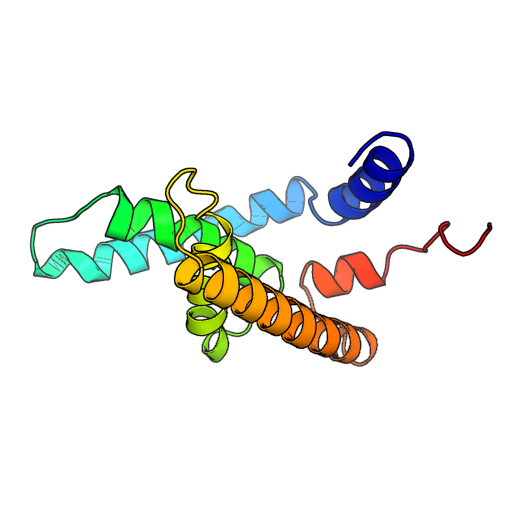3 C C . LEU A 1 127 ? 7.280 -5.795 -14.844 1.00 86.88 127 LEU A C 1
ATOM 1005 O O . LEU A 1 127 ? 7.679 -5.453 -15.955 1.00 86.88 127 LEU A O 1
ATOM 1009 N N . LEU A 1 128 ? 8.002 -6.564 -14.023 1.00 88.81 128 LEU A N 1
ATOM 1010 C CA . LEU A 1 128 ? 9.335 -7.082 -14.358 1.00 88.81 128 LEU A CA 1
ATOM 1011 C C . LEU A 1 128 ? 9.325 -8.063 -15.541 1.00 88.81 128 LEU A C 1
ATOM 1013 O O . LEU A 1 128 ? 10.347 -8.218 -16.206 1.00 88.81 128 LEU A O 1
ATOM 1017 N N . GLN A 1 129 ? 8.190 -8.712 -15.813 1.00 85.75 129 GLN A N 1
ATOM 1018 C CA . GLN A 1 129 ? 8.029 -9.641 -16.936 1.00 85.75 129 GLN A CA 1
ATOM 1019 C C . GLN A 1 129 ? 7.695 -8.951 -18.265 1.00 85.75 129 GLN A C 1
ATOM 1021 O O . GLN A 1 129 ? 7.770 -9.592 -19.314 1.00 85.75 129 GLN A O 1
ATOM 1026 N N . ILE A 1 130 ? 7.317 -7.668 -18.254 1.00 82.12 130 ILE A N 1
ATOM 1027 C CA . ILE A 1 130 ? 6.993 -6.947 -19.486 1.00 82.12 130 ILE A CA 1
ATOM 1028 C C . ILE A 1 130 ? 8.298 -6.685 -20.250 1.00 82.12 130 ILE A C 1
ATOM 1030 O O . ILE A 1 130 ? 9.178 -6.007 -19.715 1.00 82.12 130 ILE A O 1
ATOM 1034 N N . PRO A 1 131 ? 8.439 -7.153 -21.506 1.00 70.00 131 PRO A N 1
ATOM 1035 C CA . PRO A 1 131 ? 9.624 -6.875 -22.305 1.00 70.00 131 PRO A CA 1
ATOM 1036 C C . PRO A 1 131 ? 9.820 -5.361 -22.447 1.00 70.00 131 PRO A C 1
ATOM 1038 O O . PRO A 1 131 ? 8.992 -4.662 -23.042 1.00 70.00 131 PRO A O 1
ATOM 1041 N N . SER A 1 132 ? 10.911 -4.831 -21.898 1.00 62.53 132 SER A N 1
ATOM 1042 C CA . SER A 1 132 ? 11.245 -3.418 -22.023 1.00 62.53 132 SER A CA 1
ATOM 1043 C C . SER A 1 132 ? 11.689 -3.132 -23.458 1.00 62.53 132 SER A C 1
ATOM 1045 O O . SER A 1 132 ? 12.796 -3.446 -23.876 1.00 62.53 132 SER A O 1
ATOM 1047 N N . SER A 1 133 ? 10.857 -2.436 -24.233 1.00 53.34 133 SER A N 1
ATOM 1048 C CA . SER A 1 133 ? 11.312 -1.774 -25.467 1.00 53.34 133 SER A CA 1
ATOM 1049 C C . SER A 1 133 ? 12.132 -0.502 -25.180 1.00 53.34 133 SER A C 1
ATOM 1051 O O . SER A 1 133 ? 12.315 0.314 -26.077 1.00 53.34 133 SER A O 1
ATOM 1053 N N . VAL A 1 134 ? 12.535 -0.286 -23.922 1.00 51.19 134 VAL A N 1
ATOM 1054 C CA . VAL A 1 134 ? 13.166 0.947 -23.420 1.00 51.19 134 VAL A CA 1
ATOM 1055 C C . VAL A 1 134 ? 14.692 0.921 -23.600 1.00 51.19 134 VAL A C 1
ATOM 1057 O O . VAL A 1 134 ? 15.287 1.984 -23.683 1.00 51.19 134 VAL A O 1
ATOM 1060 N N . ASP A 1 135 ? 15.299 -0.256 -23.796 1.00 43.50 135 ASP A N 1
ATOM 1061 C CA . ASP A 1 135 ? 16.746 -0.427 -24.054 1.00 43.50 135 ASP A CA 1
ATOM 1062 C C . ASP A 1 135 ? 17.149 -0.271 -25.537 1.00 43.50 135 ASP A C 1
ATOM 1064 O O . ASP A 1 135 ? 18.224 -0.697 -25.953 1.00 43.50 135 ASP A O 1
ATOM 1068 N N . ARG A 1 136 ? 16.291 0.318 -26.379 1.00 32.62 136 ARG A N 1
ATOM 1069 C CA . ARG A 1 136 ? 16.644 0.665 -27.768 1.00 32.62 136 ARG A CA 1
ATOM 1070 C C . ARG A 1 136 ? 16.558 2.169 -28.010 1.00 32.62 136 ARG A C 1
ATOM 1072 O O . ARG A 1 136 ? 15.766 2.589 -28.850 1.00 32.62 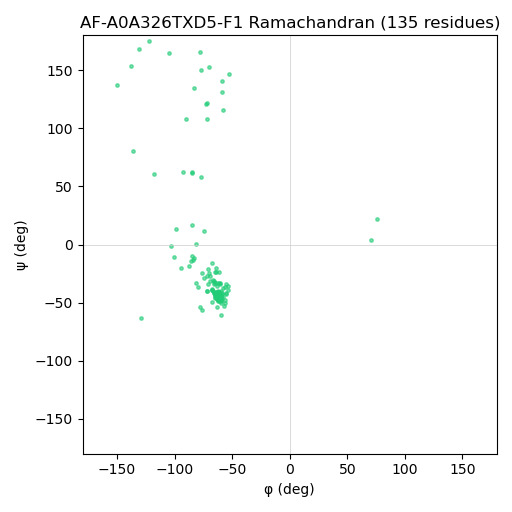136 ARG A O 1
ATOM 1079 N N . LEU A 1 137 ? 17.351 2.954 -27.284 1.00 34.66 137 LEU A N 1
ATOM 1080 C CA . LEU A 1 137 ? 17.764 4.311 -27.663 1.00 34.66 137 LEU A CA 1
ATOM 1081 C C . LEU A 1 137 ? 19.191 4.564 -27.179 1.00 34.66 137 LEU A C 1
ATOM 1083 O O . LEU A 1 137 ? 19.443 4.306 -25.983 1.00 34.66 137 LEU A O 1
#

Organism: Thermosporothrix hazakensis (NCBI:txid644383)

Foldseek 3Di:
DDPPVVVLVCVLLVQLVDPVVVVVCPVVLVVLQVVLCVVCVVVVDDDCVPSPVLLSVLVVVCVQQVNDPVCSVLSSLLVVLCVPPDPPDDPVSVVSNVVSVVVVVVVVVVVLVVCVVPPDPHSSVVSVPPPDPPPPD

Solvent-accessible surface area (backbone atoms only — not comparable to full-atom values): 7988 Å² total; per-residue (Å²): 130,57,82,68,61,43,57,56,52,49,57,55,51,49,68,53,64,35,72,69,61,58,59,67,39,52,68,55,52,49,51,54,50,50,58,41,51,60,72,34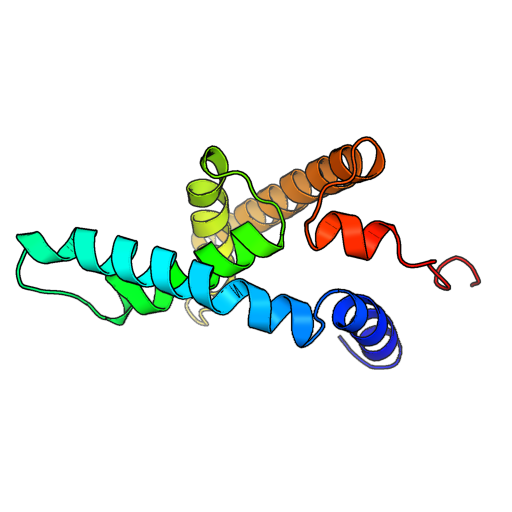,56,86,72,76,57,81,53,64,54,77,57,39,65,54,53,51,59,53,52,53,50,35,51,48,58,58,51,53,79,92,49,44,63,59,52,46,53,33,57,56,44,67,72,66,77,49,97,82,60,47,72,67,54,51,52,50,29,52,50,29,49,53,50,51,52,56,50,48,54,51,50,52,53,49,28,70,79,54,67,58,101,30,39,54,30,48,52,72,67,51,83,72,82,74,86,76,121

Mean predicted aligned error: 6.27 Å

Nearest PDB structures (foldseek):
  5l92-assembly2_B  TM=9.071E-01  e=2.116E-07  Priestia megaterium DSM 319
  8a91-assembly1_A  TM=8.575E-01  e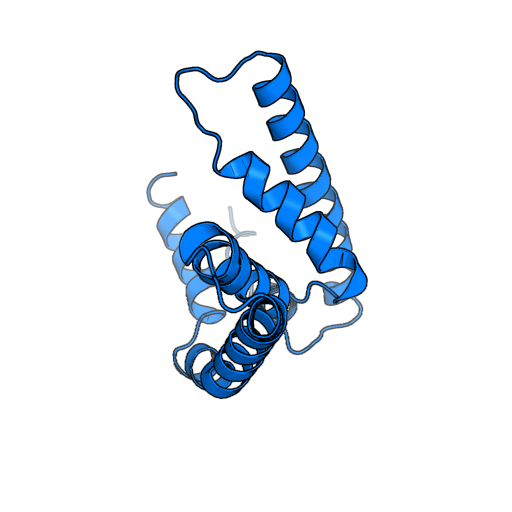=9.013E-05  Staphylococcus aureus
  8ae8-assembly1_A  TM=8.457E-01  e=9.013E-05  Staphylococcus aureus
  3nv6-assembly1_A  TM=8.549E-01  e=5.419E-04  Novosphingobium aromaticivorans DSM 12444
  4dxy-assembly1_A  TM=8.253E-01  e=9.493E-04  Novosphingobium aromaticivorans DSM 12444

InterPro domains:
  IPR002397 Cytochrome P450, B-class [PR00359] (1-12)
  IPR002397 Cytochrome P450, B-class [PR00359] (47-63)
  IPR002397 Cytochrome P450, B-class [PR00359] (64-79)
  IPR002397 Cytochrome P450, B-class [PR00359] (106-128)
  IPR036396 Cytochrome P450 superfamily [G3DSA:1.10.630.10] (1-137)
  IPR036396 Cytochrome P450 superfamily [SSF48264] (1-130)

Sequence (137 aa):
MDPPRHHQLRRLVSQAFTPRRVAQMDARITEITNSLLDQVQAAGEMDVIRDLAYPLPITVIAEMLGVPTERRAEFKQWSGTFVAGDADATEEDMQAGIQAQNNMIAYFTRLFEERRAHPQDDMVSALLQIPSSVDRL